Protein AF-A0A067QE47-F1 (afdb_monomer)

InterPro domains:
  IPR001128 Cytochrome P450 [PF00067] (2-62)
  IPR036396 Cytochrome P450 superfamily [G3DSA:1.10.630.10] (1-64)
  IPR036396 Cytochrome P450 superfamily [SSF48264] (3-63)
  IPR050476 Insect Cytochrome P450 Detoxification [PTHR24292] (6-64)

Organism: Zootermopsis nevadensis (NCBI:txid136037)

Secondary structure (DSSP, 8-state):
----HHHHHHHHHHHHHHHHHHHHHHHHHHHHHHHT-HHHHHHHHHHHHHHHHHTTT---GGG-

Radius of gyration: 18.45 Å; Cα contacts (8 Å, |Δi|>4): 12; chains: 1; bounding box: 40×17×50 Å

pLDDT: mean 94.5, std 6.46, range [58.22, 98.56]

Sequence (64 aa):
LEFDGDDFVAQCYAFLLAGFETSATTLAFALYELSLQPDIQHTLREEITQTLKEHDQQVTYEGI

Foldseek 3Di:
DDCDPVNVVVVVVVVCVVCCPVVVVVVVVVVVVLVVCVVVVVVVVVLLVVLCVVVVNDDDPVSD

Structure (mmCIF, N/CA/C/O backbone):
data_AF-A0A067QE47-F1
#
_entry.id   AF-A0A067QE47-F1
#
loop_
_atom_site.group_PDB
_atom_site.id
_atom_site.type_symbol
_atom_site.label_atom_id
_atom_site.label_alt_id
_atom_site.label_comp_id
_atom_site.label_asym_id
_atom_site.label_entity_id
_atom_site.label_seq_id
_atom_site.pdbx_PDB_ins_code
_atom_site.Cartn_x
_atom_site.Cartn_y
_atom_site.Cartn_z
_atom_site.occupancy
_atom_site.B_iso_or_equiv
_atom_site.auth_seq_id
_atom_site.auth_comp_id
_atom_site.auth_asym_id
_atom_site.auth_atom_id
_atom_site.pdbx_PDB_model_num
ATOM 1 N N . LEU A 1 1 ? 17.774 0.222 -34.899 1.00 58.22 1 LEU A N 1
ATOM 2 C CA . LEU A 1 1 ? 17.556 -0.123 -33.483 1.00 58.22 1 LEU A CA 1
ATOM 3 C C . LEU A 1 1 ? 16.293 -0.951 -33.470 1.00 58.22 1 LEU A C 1
ATOM 5 O O . LEU A 1 1 ? 15.226 -0.400 -33.702 1.00 58.22 1 LEU A O 1
ATOM 9 N N . GLU A 1 2 ? 16.456 -2.263 -33.408 1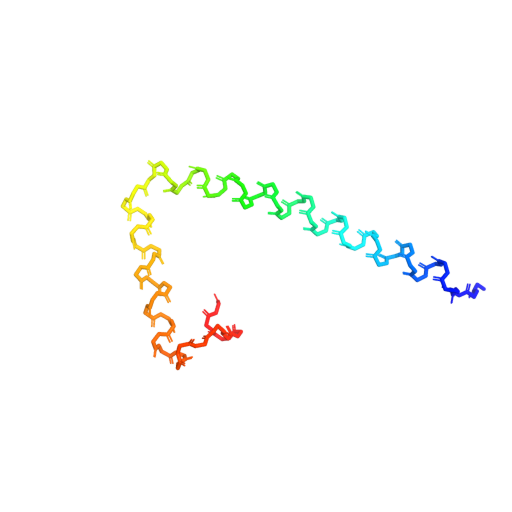.00 74.44 2 GLU A N 1
ATOM 10 C CA . GLU A 1 2 ? 15.349 -3.209 -33.304 1.00 74.44 2 GLU A CA 1
ATOM 11 C C . GLU A 1 2 ? 15.189 -3.500 -31.816 1.00 74.44 2 GLU A C 1
ATOM 13 O O . GLU A 1 2 ? 16.185 -3.772 -31.157 1.00 74.44 2 GLU A O 1
ATOM 18 N N . PHE A 1 3 ? 13.983 -3.307 -31.292 1.00 80.12 3 PHE A N 1
ATOM 19 C CA . PHE A 1 3 ? 13.657 -3.598 -29.901 1.00 80.12 3 PHE A CA 1
ATOM 20 C C . PHE A 1 3 ? 13.182 -5.047 -29.864 1.00 80.12 3 PHE A C 1
ATOM 22 O O . PHE A 1 3 ? 12.117 -5.349 -30.413 1.00 80.12 3 PHE A O 1
ATOM 29 N N . ASP A 1 4 ? 14.005 -5.938 -29.321 1.00 90.25 4 ASP A N 1
ATOM 30 C CA . ASP A 1 4 ? 13.757 -7.377 -29.354 1.00 90.25 4 ASP A CA 1
ATOM 31 C C . ASP A 1 4 ? 13.174 -7.908 -28.030 1.00 90.25 4 ASP A 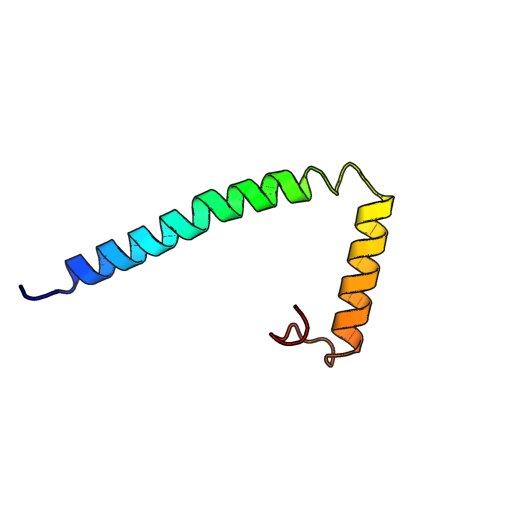C 1
ATOM 33 O O . ASP A 1 4 ? 12.742 -7.156 -27.151 1.00 90.25 4 ASP A O 1
ATOM 37 N N . GLY A 1 5 ? 13.065 -9.234 -27.919 1.00 93.00 5 GLY A N 1
ATOM 38 C CA . GLY A 1 5 ? 12.460 -9.877 -26.756 1.00 93.00 5 GLY A CA 1
ATOM 39 C C . GLY A 1 5 ? 13.210 -9.615 -25.449 1.00 93.00 5 GLY A C 1
ATOM 40 O O . GLY A 1 5 ? 12.562 -9.462 -24.412 1.00 93.00 5 GLY A O 1
ATOM 41 N N . ASP A 1 6 ? 14.539 -9.520 -25.489 1.00 94.19 6 ASP A N 1
ATOM 42 C CA . ASP A 1 6 ? 15.347 -9.296 -24.290 1.00 94.19 6 ASP A CA 1
ATOM 43 C C . ASP A 1 6 ? 15.187 -7.850 -23.808 1.00 94.19 6 ASP A C 1
ATOM 45 O O . ASP A 1 6 ? 14.998 -7.612 -22.609 1.00 94.19 6 ASP A O 1
ATOM 49 N N . ASP A 1 7 ? 15.147 -6.892 -24.740 1.00 93.94 7 ASP A N 1
ATOM 50 C CA . ASP A 1 7 ? 14.849 -5.492 -24.431 1.00 93.94 7 ASP A CA 1
ATOM 51 C C . ASP A 1 7 ? 13.455 -5.336 -23.794 1.00 93.94 7 ASP A C 1
ATOM 53 O O . ASP A 1 7 ? 13.291 -4.610 -22.806 1.00 93.94 7 ASP A O 1
ATOM 57 N N . PHE A 1 8 ? 12.444 -6.051 -24.305 1.00 93.88 8 PHE A N 1
ATOM 58 C CA . PHE A 1 8 ? 11.088 -6.030 -23.745 1.00 93.88 8 PHE A CA 1
ATOM 59 C C . PHE A 1 8 ? 11.052 -6.562 -22.309 1.00 93.88 8 PHE A C 1
ATOM 61 O O . PHE A 1 8 ? 10.494 -5.914 -21.418 1.00 93.88 8 PHE A O 1
ATOM 68 N N . VAL A 1 9 ? 11.690 -7.709 -22.058 1.00 95.69 9 VAL A N 1
ATOM 69 C CA . VAL A 1 9 ? 11.755 -8.312 -20.718 1.00 95.69 9 VAL A CA 1
ATOM 70 C C . VAL A 1 9 ? 12.490 -7.394 -19.740 1.00 95.69 9 VAL A C 1
ATOM 72 O O . VAL A 1 9 ? 12.012 -7.186 -18.620 1.00 95.69 9 VAL A O 1
ATOM 75 N N . ALA A 1 10 ? 13.607 -6.796 -20.160 1.00 95.19 10 ALA A N 1
ATOM 76 C CA . ALA A 1 10 ? 14.367 -5.865 -19.335 1.00 95.19 10 ALA A CA 1
ATOM 77 C C . ALA A 1 10 ? 13.534 -4.634 -18.938 1.00 95.19 10 ALA A C 1
ATOM 79 O O . ALA A 1 10 ? 13.533 -4.246 -17.767 1.00 95.19 10 ALA A O 1
ATOM 80 N N . GLN A 1 11 ? 12.776 -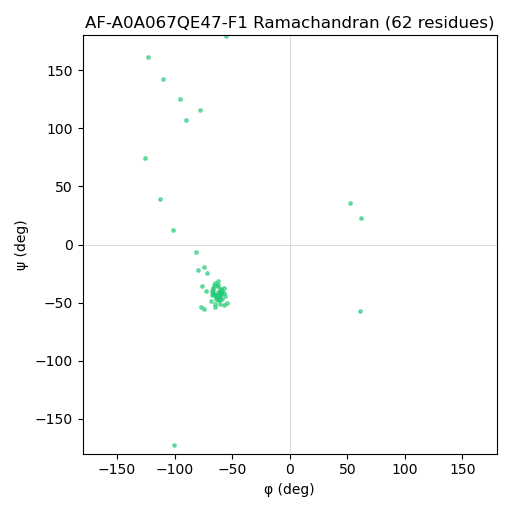4.049 -19.874 1.00 94.62 11 GLN A N 1
ATOM 81 C CA . GLN A 1 11 ? 11.901 -2.911 -19.571 1.00 94.62 11 GLN A CA 1
ATOM 82 C C . GLN A 1 11 ? 10.741 -3.299 -18.647 1.00 94.62 11 GLN A C 1
ATOM 84 O O . GLN A 1 11 ? 10.472 -2.581 -17.685 1.00 94.62 11 GLN A O 1
ATOM 89 N N . CYS A 1 12 ? 10.086 -4.446 -18.861 1.00 95.50 12 CYS A N 1
ATOM 90 C CA . CYS A 1 12 ? 9.050 -4.938 -17.946 1.00 95.50 12 CYS A CA 1
ATOM 91 C C . CYS A 1 12 ? 9.578 -5.098 -16.514 1.00 95.50 12 CYS A C 1
ATOM 93 O O . CYS A 1 12 ? 8.903 -4.711 -15.558 1.00 95.50 12 CYS A O 1
ATOM 95 N N . TYR A 1 13 ? 10.796 -5.623 -16.362 1.00 95.50 13 TYR A N 1
ATOM 96 C CA . TYR A 1 13 ? 11.432 -5.766 -15.056 1.00 95.50 13 TYR A CA 1
ATOM 97 C C . TYR A 1 13 ? 11.764 -4.410 -14.419 1.00 95.50 13 TYR A C 1
ATOM 99 O O . TYR A 1 13 ? 11.525 -4.214 -13.228 1.00 95.50 13 TYR A O 1
ATOM 107 N N . ALA A 1 14 ? 12.246 -3.448 -15.211 1.00 95.69 14 ALA A N 1
ATOM 108 C CA . ALA A 1 14 ? 12.510 -2.091 -14.739 1.00 95.69 14 ALA A CA 1
ATOM 109 C C . ALA A 1 14 ? 11.233 -1.393 -14.236 1.00 95.69 14 ALA A C 1
ATOM 111 O O . ALA A 1 14 ? 11.245 -0.814 -13.148 1.00 95.69 14 ALA A O 1
ATOM 112 N N . PHE A 1 15 ? 10.119 -1.494 -14.974 1.00 94.56 15 PHE A N 1
ATOM 113 C CA . PHE A 1 15 ? 8.824 -0.953 -14.541 1.00 94.56 15 PHE A CA 1
ATOM 114 C C . PHE A 1 15 ? 8.324 -1.610 -13.254 1.00 94.56 15 PHE A C 1
ATOM 116 O O . PHE A 1 15 ? 7.848 -0.912 -12.357 1.00 94.56 15 PHE A O 1
ATOM 123 N N . LEU A 1 16 ? 8.465 -2.935 -13.141 1.00 95.56 16 LEU A N 1
ATOM 124 C CA . LEU A 1 16 ? 8.093 -3.660 -11.931 1.00 95.56 16 LEU A CA 1
ATOM 125 C C . LEU A 1 16 ? 8.901 -3.174 -10.726 1.00 95.56 16 LEU A C 1
ATOM 127 O O . LEU A 1 16 ? 8.306 -2.826 -9.713 1.00 95.56 16 LEU A O 1
ATOM 131 N N . LEU A 1 17 ? 10.231 -3.119 -10.830 1.00 95.44 17 LEU A N 1
ATOM 132 C CA . LEU A 1 17 ? 11.092 -2.696 -9.723 1.00 95.44 17 LEU A CA 1
ATOM 133 C C . LEU A 1 17 ? 10.801 -1.262 -9.279 1.00 95.44 17 LEU A C 1
ATOM 135 O O . LEU A 1 17 ? 10.622 -1.017 -8.086 1.00 95.44 17 LEU A O 1
ATOM 139 N N . ALA A 1 18 ? 10.712 -0.333 -10.235 1.00 93.88 18 ALA A N 1
ATOM 140 C CA . ALA A 1 18 ? 10.475 1.076 -9.945 1.00 93.88 18 ALA A CA 1
ATOM 141 C C . ALA A 1 18 ? 9.138 1.301 -9.217 1.00 93.88 18 ALA A C 1
ATOM 143 O O . ALA A 1 18 ? 9.074 2.091 -8.272 1.00 93.88 18 ALA A O 1
ATOM 144 N N . GLY A 1 19 ? 8.083 0.589 -9.631 1.00 92.62 19 GLY A N 1
ATOM 145 C CA . GLY A 1 19 ? 6.770 0.659 -8.988 1.00 92.62 19 GLY A CA 1
ATOM 146 C C . GLY A 1 19 ? 6.698 -0.110 -7.668 1.00 92.62 19 GLY A C 1
ATOM 147 O O . GLY A 1 19 ? 6.031 0.339 -6.737 1.00 92.62 19 GLY A O 1
ATOM 148 N N . PHE A 1 20 ? 7.384 -1.249 -7.567 1.00 94.81 20 PHE A N 1
ATOM 149 C CA . PHE A 1 20 ? 7.297 -2.141 -6.415 1.00 94.81 20 PHE A CA 1
ATOM 150 C C . PHE A 1 20 ? 8.028 -1.595 -5.191 1.00 94.81 20 PHE A C 1
ATOM 152 O O . PHE A 1 20 ? 7.407 -1.459 -4.143 1.00 94.81 20 PHE A O 1
ATOM 159 N N . GLU A 1 21 ? 9.321 -1.274 -5.295 1.00 92.81 21 GLU A N 1
ATOM 160 C CA . GLU A 1 21 ? 10.131 -0.936 -4.113 1.00 92.81 21 GLU A CA 1
ATOM 161 C C . GLU A 1 21 ? 9.616 0.328 -3.412 1.00 92.81 21 GLU A C 1
ATOM 163 O O . GLU A 1 21 ? 9.460 0.362 -2.187 1.00 92.81 21 GLU A O 1
ATOM 168 N N . THR A 1 22 ? 9.284 1.346 -4.206 1.00 94.56 22 THR A N 1
ATOM 169 C CA . THR A 1 22 ? 8.746 2.618 -3.719 1.00 94.56 22 THR A CA 1
ATOM 170 C C . THR A 1 22 ? 7.381 2.421 -3.059 1.00 94.56 22 THR A C 1
ATOM 172 O O . THR A 1 22 ? 7.211 2.759 -1.888 1.00 94.56 22 THR A O 1
ATOM 175 N N . SER A 1 23 ? 6.431 1.798 -3.764 1.00 96.81 23 SER A N 1
ATOM 176 C CA . SER A 1 23 ? 5.061 1.621 -3.270 1.00 96.81 23 SER A CA 1
ATOM 177 C C . SER A 1 23 ? 4.994 0.669 -2.078 1.00 96.81 23 SER A C 1
ATOM 179 O O . SER A 1 23 ? 4.270 0.944 -1.123 1.00 96.81 23 SER A O 1
ATOM 181 N N . ALA A 1 24 ? 5.766 -0.423 -2.085 1.00 97.06 24 ALA A N 1
ATOM 182 C CA . ALA A 1 24 ? 5.812 -1.373 -0.975 1.00 97.06 24 ALA A CA 1
ATOM 183 C C . ALA A 1 24 ? 6.345 -0.713 0.300 1.00 97.06 24 ALA A C 1
ATOM 185 O O . ALA A 1 24 ? 5.760 -0.880 1.370 1.00 97.06 24 ALA A O 1
ATOM 186 N N . THR A 1 25 ? 7.414 0.080 0.183 1.00 96.94 25 THR A N 1
ATOM 187 C CA . THR A 1 25 ? 7.975 0.816 1.321 1.00 96.94 25 THR A CA 1
ATOM 188 C C . THR A 1 25 ? 6.975 1.843 1.847 1.00 96.94 25 THR A C 1
ATOM 190 O O . THR A 1 25 ? 6.711 1.880 3.047 1.00 96.94 25 THR A O 1
ATOM 193 N N . THR A 1 26 ? 6.352 2.635 0.967 1.00 97.81 26 THR A N 1
ATOM 194 C CA . THR A 1 26 ? 5.323 3.606 1.366 1.00 97.81 26 THR A CA 1
ATOM 195 C C . THR A 1 26 ? 4.144 2.936 2.071 1.00 97.81 26 THR A C 1
ATOM 197 O O . THR A 1 26 ? 3.744 3.400 3.137 1.00 97.81 26 THR A O 1
ATOM 200 N N . LEU A 1 27 ? 3.619 1.831 1.531 1.00 97.88 27 LEU A N 1
ATOM 201 C CA . LEU A 1 27 ? 2.529 1.078 2.157 1.00 97.88 27 LEU A CA 1
ATOM 202 C C . LEU A 1 27 ? 2.933 0.522 3.524 1.00 97.88 27 LEU A C 1
ATOM 204 O O . LEU A 1 27 ? 2.139 0.589 4.457 1.00 97.88 27 LEU A O 1
ATOM 208 N N . ALA A 1 28 ? 4.160 0.017 3.670 1.00 98.19 28 ALA A N 1
ATOM 209 C CA . ALA A 1 28 ? 4.647 -0.501 4.945 1.00 98.19 28 ALA A CA 1
ATOM 210 C C . ALA A 1 28 ? 4.655 0.579 6.038 1.00 98.19 28 ALA A C 1
ATOM 212 O O . ALA A 1 28 ? 4.149 0.340 7.132 1.00 98.19 28 ALA A O 1
ATOM 213 N N . PHE A 1 29 ? 5.167 1.778 5.740 1.00 98.31 29 PHE A N 1
ATOM 214 C CA . PHE A 1 29 ? 5.138 2.894 6.690 1.00 98.31 29 PHE A CA 1
ATOM 215 C C . PHE A 1 29 ? 3.717 3.398 6.951 1.00 98.31 29 PHE A C 1
ATOM 217 O O . PHE A 1 29 ? 3.361 3.621 8.104 1.00 98.31 29 PHE A O 1
ATOM 224 N N . ALA A 1 30 ? 2.894 3.535 5.908 1.00 98.12 30 ALA A N 1
ATOM 225 C CA . ALA A 1 30 ? 1.518 4.010 6.038 1.00 98.12 30 ALA A CA 1
ATOM 226 C C . ALA A 1 30 ? 0.642 3.073 6.883 1.00 98.12 30 ALA A C 1
ATOM 228 O O . ALA A 1 30 ? -0.214 3.551 7.616 1.00 98.12 30 ALA A O 1
AT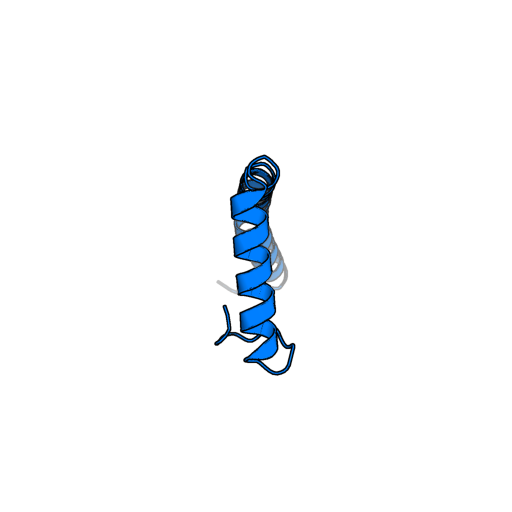OM 229 N N . LEU A 1 31 ? 0.856 1.755 6.783 1.00 98.19 31 LEU A N 1
ATOM 230 C CA . LEU A 1 31 ? 0.171 0.746 7.596 1.00 98.19 31 LEU A CA 1
ATOM 231 C C . LEU A 1 31 ? 0.766 0.595 9.004 1.00 98.19 31 LEU A C 1
ATOM 233 O O . LEU A 1 31 ? 0.080 0.075 9.885 1.00 98.19 31 LEU A O 1
ATOM 237 N N . TYR A 1 32 ? 2.026 0.996 9.209 1.00 98.44 32 TYR A N 1
ATOM 238 C CA . TYR A 1 32 ? 2.683 1.006 10.520 1.00 98.44 32 TYR A CA 1
ATOM 239 C C . TYR A 1 32 ? 2.238 2.192 11.387 1.00 98.44 32 TYR A C 1
ATOM 241 O O . TYR A 1 32 ? 1.687 1.975 12.469 1.00 98.44 32 TYR A O 1
ATOM 249 N N . GLU A 1 33 ? 2.337 3.422 10.864 1.00 98.38 33 GLU A N 1
ATOM 250 C CA . GLU A 1 33 ? 1.397 4.503 11.224 1.00 98.38 33 GLU A CA 1
ATOM 251 C C . GLU A 1 33 ? -0.028 3.982 10.931 1.00 98.38 33 GLU A C 1
ATOM 253 O O . GLU A 1 33 ? -0.156 2.868 10.494 1.00 98.38 33 GLU A O 1
ATOM 258 N N . LEU A 1 34 ? -1.161 4.632 11.125 1.00 98.38 34 LEU A N 1
ATOM 259 C CA . LEU A 1 34 ? -2.484 3.957 11.070 1.00 98.38 34 LEU A CA 1
ATOM 260 C C . LEU A 1 34 ? -2.684 2.824 12.109 1.00 98.38 34 LEU A C 1
ATOM 262 O O . LEU A 1 34 ? -3.630 2.910 12.884 1.00 98.38 34 LEU A O 1
ATOM 266 N N . SER A 1 35 ? -1.854 1.773 12.185 1.00 97.94 35 SER A N 1
ATOM 267 C CA . SER A 1 35 ? -1.945 0.740 13.229 1.00 97.94 35 SER A CA 1
ATOM 268 C C . SER A 1 35 ? -1.716 1.302 14.634 1.00 97.94 35 SER A C 1
ATOM 270 O O . SER A 1 35 ? -2.337 0.835 15.589 1.00 97.94 35 SER A O 1
ATOM 272 N N . LEU A 1 36 ? -0.885 2.343 14.753 1.00 98.44 36 LEU A N 1
ATOM 273 C CA . LEU A 1 36 ? -0.657 3.084 15.996 1.00 98.44 36 LEU A CA 1
ATOM 274 C C . LEU A 1 36 ? -1.750 4.131 16.281 1.00 98.44 36 LEU A C 1
ATOM 276 O O . LEU A 1 36 ? -1.754 4.727 17.358 1.00 98.44 36 LEU A O 1
ATOM 280 N N . GLN A 1 37 ? -2.684 4.352 15.351 1.00 98.50 37 GLN A N 1
ATOM 281 C CA . GLN A 1 37 ? -3.728 5.376 15.414 1.00 98.50 37 GLN A CA 1
ATOM 282 C C . GLN A 1 37 ? -5.119 4.731 15.215 1.00 98.50 37 GLN A C 1
ATOM 284 O O . GLN A 1 37 ? -5.724 4.884 14.149 1.00 98.50 37 GLN A O 1
ATOM 289 N N . PRO A 1 38 ? -5.657 4.022 16.232 1.00 98.25 38 PRO A N 1
ATOM 290 C CA . PRO A 1 38 ? -6.891 3.239 16.106 1.00 98.25 38 PRO A CA 1
ATOM 291 C C . PRO A 1 38 ? -8.106 4.042 15.640 1.00 98.25 38 PRO A C 1
ATOM 293 O O . PRO A 1 38 ? -8.894 3.535 14.846 1.00 98.25 38 PRO A O 1
ATOM 296 N N . ASP A 1 39 ? -8.235 5.294 16.084 1.00 98.50 39 ASP A N 1
ATOM 297 C CA . ASP A 1 39 ? -9.351 6.164 15.701 1.00 98.50 39 ASP A CA 1
ATOM 298 C C . ASP A 1 39 ? -9.331 6.460 14.195 1.00 98.50 39 ASP A C 1
ATOM 300 O O . ASP A 1 39 ? -10.345 6.324 13.517 1.00 98.50 39 ASP A O 1
ATOM 304 N N . ILE A 1 40 ? -8.152 6.772 13.645 1.00 98.44 40 ILE A N 1
ATOM 305 C CA . ILE A 1 40 ? -7.972 7.007 12.204 1.00 98.44 40 ILE A CA 1
ATOM 306 C C . ILE A 1 40 ? -8.228 5.713 11.426 1.00 98.44 40 ILE A C 1
ATOM 308 O O . ILE A 1 40 ? -8.907 5.728 10.401 1.00 98.44 40 ILE A O 1
ATOM 312 N N . GLN A 1 41 ? -7.722 4.579 11.919 1.00 98.56 41 GLN A N 1
ATOM 313 C CA . GLN A 1 41 ? -7.964 3.281 11.292 1.00 98.56 41 GLN A CA 1
ATOM 314 C C . GLN A 1 41 ? -9.455 2.926 11.253 1.00 98.56 41 GLN A C 1
ATOM 316 O O . GLN A 1 41 ? -9.923 2.333 10.278 1.00 98.56 41 GLN A O 1
ATOM 321 N N . HIS A 1 42 ? -10.199 3.256 12.309 1.00 98.50 42 HIS A N 1
ATOM 322 C CA . HIS A 1 42 ? -11.634 3.025 12.364 1.00 98.50 42 HIS A CA 1
ATOM 323 C C . HIS A 1 42 ? -12.367 3.873 11.327 1.00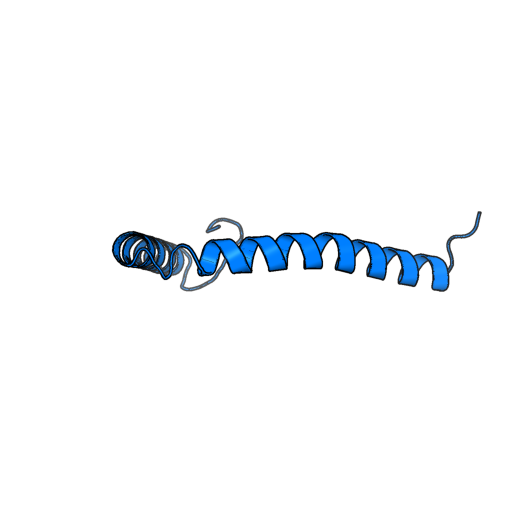 98.50 42 HIS A C 1
ATOM 325 O O . HIS A 1 42 ? -13.075 3.294 10.505 1.00 98.50 42 HIS A O 1
ATOM 331 N N . THR A 1 43 ? -12.109 5.184 11.297 1.00 98.44 43 THR A N 1
ATOM 332 C CA . THR A 1 43 ? -12.683 6.104 10.306 1.00 98.44 43 THR A CA 1
ATOM 333 C C . THR A 1 43 ? -12.408 5.634 8.879 1.00 98.44 43 THR A C 1
ATOM 335 O O . THR A 1 43 ? -13.343 5.453 8.105 1.00 98.44 43 THR A O 1
ATOM 338 N N . LEU A 1 44 ? -11.151 5.315 8.549 1.00 97.81 44 LEU A N 1
ATOM 339 C CA . LEU A 1 44 ? -10.783 4.837 7.213 1.00 97.81 44 LEU A CA 1
ATOM 340 C C . LEU A 1 44 ? -11.541 3.555 6.828 1.00 97.81 44 LEU A C 1
ATOM 342 O O . LEU A 1 44 ? -11.970 3.381 5.690 1.00 97.81 44 LEU A O 1
ATOM 346 N N . ARG A 1 45 ? -11.719 2.626 7.774 1.00 97.94 45 ARG A N 1
ATOM 347 C CA . ARG A 1 45 ? -12.465 1.385 7.523 1.00 97.94 4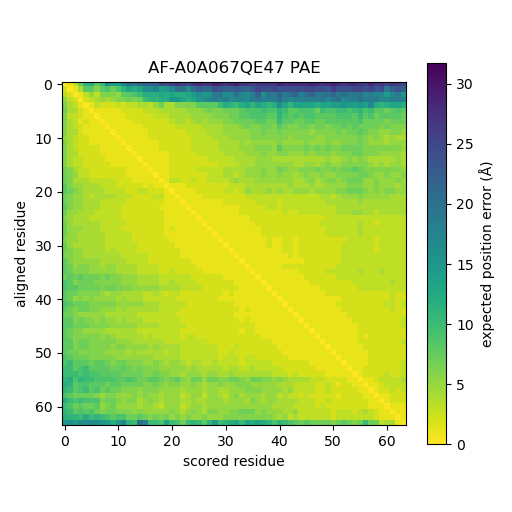5 ARG A CA 1
ATOM 348 C C . ARG A 1 45 ? -13.949 1.652 7.276 1.00 97.94 45 ARG A C 1
ATOM 350 O O . ARG A 1 45 ? -14.552 0.958 6.454 1.00 97.94 45 ARG A O 1
ATOM 357 N N . GLU A 1 46 ? -14.540 2.604 7.990 1.00 98.19 46 GLU A N 1
ATOM 358 C CA . GLU A 1 46 ? -15.926 3.021 7.768 1.00 98.19 46 GLU A CA 1
ATOM 359 C C . GLU A 1 46 ? -16.097 3.649 6.387 1.00 98.19 46 GLU A C 1
ATOM 361 O O . GLU A 1 46 ? -17.002 3.240 5.662 1.00 98.19 46 GLU A O 1
ATOM 366 N N . GLU A 1 47 ? -15.184 4.539 5.991 1.00 97.31 47 GLU A N 1
ATOM 367 C CA . GLU A 1 47 ? -15.147 5.155 4.660 1.00 97.31 47 GLU A CA 1
ATOM 368 C C . GLU A 1 47 ? -15.067 4.089 3.560 1.00 97.31 47 GLU A C 1
ATOM 370 O O . GLU A 1 47 ? -15.944 4.032 2.703 1.00 97.31 47 GLU A O 1
ATOM 375 N N . ILE A 1 48 ? -14.108 3.156 3.644 1.00 96.56 48 ILE A N 1
ATOM 376 C CA . ILE A 1 48 ? -13.980 2.043 2.683 1.00 96.56 48 ILE A CA 1
ATOM 377 C C . ILE A 1 48 ? -15.273 1.222 2.614 1.00 96.56 48 ILE A C 1
ATOM 379 O O . ILE A 1 48 ? -15.741 0.861 1.535 1.00 96.56 48 ILE A O 1
ATOM 383 N N . THR A 1 49 ? -15.863 0.905 3.767 1.00 96.94 49 THR A N 1
ATOM 384 C CA . THR A 1 49 ? -17.091 0.102 3.826 1.00 96.94 49 THR A CA 1
ATOM 385 C C . THR A 1 49 ? -18.274 0.846 3.212 1.00 96.94 49 THR A C 1
ATOM 387 O O . THR A 1 49 ? -19.128 0.221 2.581 1.00 96.94 49 THR A O 1
ATOM 390 N N . GLN A 1 50 ? -18.348 2.161 3.407 1.00 96.94 50 GLN A N 1
ATOM 391 C CA . GLN A 1 50 ? -19.389 3.001 2.838 1.00 96.94 50 GLN A CA 1
ATOM 392 C C . GLN A 1 50 ? -19.242 3.093 1.317 1.00 96.94 50 GLN A C 1
ATOM 394 O O . GLN A 1 50 ? -20.202 2.788 0.611 1.00 96.94 50 GLN A O 1
ATOM 399 N N . THR A 1 51 ? -18.038 3.366 0.815 1.00 96.81 51 THR A N 1
ATOM 400 C CA . THR A 1 51 ? -17.765 3.397 -0.626 1.00 96.81 51 THR A CA 1
ATOM 401 C C . THR A 1 51 ? -18.068 2.051 -1.283 1.00 96.81 51 THR A C 1
ATOM 403 O O . THR A 1 51 ? -18.739 1.990 -2.306 1.00 96.81 51 THR A O 1
ATOM 406 N N . LEU A 1 52 ? -17.695 0.929 -0.660 1.00 96.62 52 LEU A N 1
ATOM 407 C CA . LEU A 1 52 ? -18.059 -0.390 -1.186 1.00 96.62 52 LEU A CA 1
ATOM 408 C C . LEU A 1 52 ? -19.576 -0.587 -1.276 1.00 96.62 52 LEU A C 1
ATOM 410 O O . LEU A 1 52 ? -20.050 -1.179 -2.240 1.00 96.62 52 LEU A O 1
ATOM 414 N N . LYS A 1 53 ? -20.363 -0.104 -0.308 1.00 96.06 53 LYS A N 1
ATOM 415 C CA . LYS A 1 53 ? -21.832 -0.198 -0.382 1.00 96.06 53 LYS A CA 1
ATOM 416 C C . LYS A 1 53 ? -22.410 0.629 -1.528 1.00 96.06 53 LYS A C 1
ATOM 418 O O . LYS A 1 53 ? -23.399 0.207 -2.116 1.00 96.06 53 LYS A O 1
ATOM 423 N N . GLU A 1 54 ? -21.815 1.778 -1.826 1.00 95.88 54 GLU A N 1
ATOM 424 C CA . GLU A 1 54 ? -22.241 2.665 -2.915 1.00 95.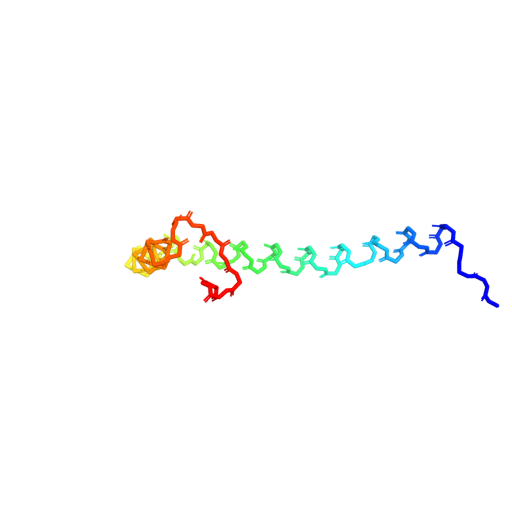88 54 GLU A CA 1
ATOM 425 C C . GLU A 1 54 ? -21.908 2.093 -4.302 1.00 95.88 54 GLU A C 1
ATOM 427 O O . GLU A 1 54 ? -22.600 2.398 -5.269 1.00 95.88 54 GLU A O 1
ATOM 432 N N . HIS A 1 55 ? -20.907 1.211 -4.383 1.00 94.62 55 HIS A N 1
ATOM 433 C CA . HIS A 1 55 ? -20.413 0.603 -5.621 1.00 94.62 55 HIS A CA 1
ATOM 434 C C . HIS A 1 55 ? -20.697 -0.912 -5.704 1.00 94.62 55 HIS A C 1
ATOM 436 O O . H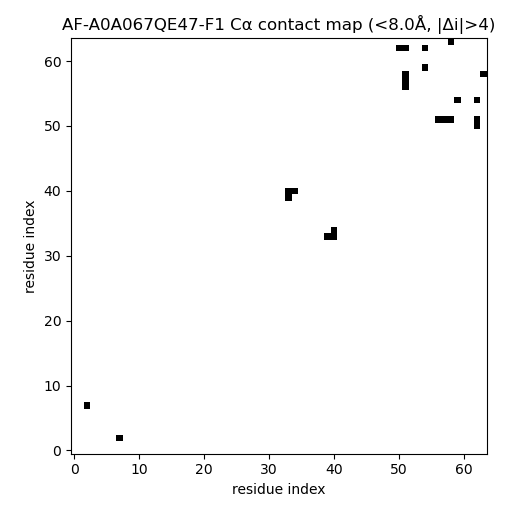IS A 1 55 ? -19.852 -1.687 -6.149 1.00 94.62 55 HIS A O 1
ATOM 442 N N . ASP A 1 56 ? -21.875 -1.363 -5.251 1.00 94.25 56 ASP A N 1
ATOM 443 C CA . ASP A 1 56 ? -22.330 -2.766 -5.342 1.00 94.25 56 ASP A CA 1
ATOM 444 C C . ASP A 1 56 ? -21.334 -3.801 -4.773 1.00 94.25 56 ASP A C 1
ATOM 446 O O . ASP A 1 56 ? -21.190 -4.917 -5.276 1.00 94.25 56 ASP A O 1
ATOM 450 N N . GLN A 1 57 ? -20.638 -3.430 -3.696 1.00 94.00 57 GLN A N 1
ATOM 451 C CA . GLN A 1 57 ? -19.578 -4.204 -3.037 1.00 94.00 57 GLN A CA 1
ATOM 452 C C . GLN A 1 57 ? -18.359 -4.495 -3.923 1.00 94.00 57 GLN A C 1
ATOM 454 O O . GLN A 1 57 ? -17.606 -5.434 -3.655 1.00 94.00 57 GLN A O 1
ATOM 459 N N . GLN A 1 58 ? -18.137 -3.687 -4.957 1.00 94.12 58 GLN A N 1
ATOM 460 C CA . GLN A 1 58 ? -17.004 -3.811 -5.863 1.00 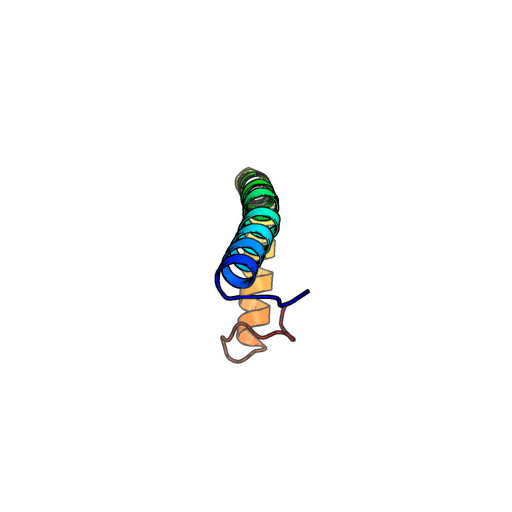94.12 58 GLN A CA 1
ATOM 461 C C . GLN A 1 58 ? -16.028 -2.657 -5.674 1.00 94.12 58 GLN A C 1
ATOM 463 O O . GLN A 1 58 ? -16.408 -1.502 -5.491 1.00 94.12 58 GLN A O 1
ATOM 468 N N . VAL A 1 59 ? -14.740 -2.977 -5.769 1.00 94.31 59 VAL A N 1
ATOM 469 C CA . VAL A 1 59 ? -13.705 -1.957 -5.924 1.00 94.31 59 VAL A CA 1
ATOM 470 C C . VAL A 1 59 ? -13.733 -1.514 -7.383 1.00 94.31 59 VAL A C 1
ATOM 472 O O . VAL A 1 59 ? -13.475 -2.317 -8.280 1.00 94.31 59 VAL A O 1
ATOM 475 N N . THR A 1 60 ? -14.073 -0.251 -7.615 1.00 94.50 60 THR A N 1
ATOM 476 C CA . THR A 1 60 ? -14.181 0.350 -8.953 1.00 94.50 60 THR A CA 1
ATOM 477 C C . THR A 1 60 ? -13.262 1.561 -9.050 1.00 94.50 60 THR A C 1
ATOM 479 O O . THR A 1 60 ? -12.839 2.086 -8.023 1.00 94.50 60 THR A O 1
ATOM 482 N N . TYR A 1 61 ? -12.934 2.000 -10.267 1.00 94.44 61 TYR A N 1
ATOM 483 C CA . TYR A 1 61 ? -12.070 3.169 -10.457 1.00 94.44 61 TYR A CA 1
ATOM 484 C C . TYR A 1 61 ? -12.728 4.449 -9.929 1.00 94.44 61 TYR A C 1
ATOM 486 O O . TYR A 1 61 ? -12.055 5.324 -9.407 1.00 94.44 61 TYR A O 1
ATOM 494 N N . GLU A 1 62 ? -14.052 4.529 -10.025 1.00 92.00 62 GLU A N 1
ATOM 495 C CA . GLU A 1 62 ? -14.866 5.646 -9.556 1.00 92.00 62 GLU A CA 1
ATOM 496 C C . GLU A 1 62 ? -15.019 5.675 -8.028 1.00 92.00 62 GLU A C 1
ATOM 498 O O . GLU A 1 62 ? -15.397 6.706 -7.480 1.00 92.00 62 GLU A O 1
ATOM 503 N N . GLY A 1 63 ? -14.764 4.545 -7.359 1.00 87.25 63 GLY A N 1
ATOM 504 C CA . GLY A 1 63 ? -14.840 4.387 -5.904 1.00 87.25 63 GLY A CA 1
ATOM 505 C C . GLY A 1 63 ? -13.477 4.407 -5.201 1.00 87.25 63 GLY A C 1
ATOM 506 O O . GLY A 1 63 ? -13.392 3.995 -4.045 1.00 87.25 63 GLY A O 1
ATOM 507 N N . ILE A 1 64 ? -12.409 4.813 -5.894 1.00 77.19 64 ILE A N 1
ATOM 508 C CA . ILE A 1 64 ? -11.070 5.077 -5.336 1.00 77.19 64 ILE A CA 1
ATOM 509 C C . ILE A 1 64 ? -10.851 6.588 -5.335 1.00 77.19 64 ILE A C 1
ATOM 511 O O . ILE A 1 64 ? -10.354 7.097 -4.306 1.00 77.19 64 ILE A O 1
#

Mean predicted aligned error: 4.54 Å

Solvent-accessible surface area (backbone atoms only — not comparable to full-atom values): 3766 Å² total; per-residue (Å²): 138,82,86,49,73,67,56,51,52,52,49,54,50,52,55,48,51,63,55,43,60,56,50,53,52,51,50,52,52,55,56,52,46,46,68,78,34,60,69,60,43,49,52,53,51,51,51,53,53,49,43,24,63,77,45,83,71,42,94,44,86,90,68,108